Protein AF-A0A0G4I4D0-F1 (afdb_monomer)

Nearest PDB structures (foldseek):
  1ovl-assembly1_D  TM=2.497E-01  e=7.692E+00  Homo sapiens
  8b8x-assembly1_A  TM=2.146E-01  e=3.823E+00  Homo sapiens
  5yd6-assembly1_A  TM=2.765E-01  e=9.162E+00  Homo sapiens

Secondary structure (DSSP, 8-state):
---SSS--SSTTPPPPTTHHHHHHHHHHHHTSPP--BPPPPPHHHHHHHHHHHHHHHHHHHHTSS-HHHHHHHHHHHHBPPTT---HHHHHHHHHHHHHHHHTTHHHHHHHHHHHHHHHHHHHHHHHHHHHHHHHHHHHHHHHTT-------

pLDDT: mean 80.26, std 15.72, range [37.19, 97.44]

Radius of gyration: 21.15 Å; Cα contacts (8 Å, |Δi|>4): 106; chains: 1; bounding box: 44×32×63 Å

Mean predicted aligned error: 11.19 Å

Solvent-accessible surface area (backbone atoms only — not comparable to full-atom values): 8919 Å² total; per-residue (Å²): 144,87,83,86,78,89,70,60,97,47,98,82,54,76,69,59,96,49,56,78,54,54,51,50,56,47,55,57,57,70,74,42,49,85,57,58,63,53,78,82,58,67,67,71,62,25,54,50,53,50,50,54,50,51,54,46,52,52,29,36,75,75,60,80,36,59,74,62,56,54,55,48,51,53,47,60,36,34,49,34,49,91,87,66,78,52,69,70,57,50,51,53,51,36,51,53,36,50,55,27,50,74,60,41,69,7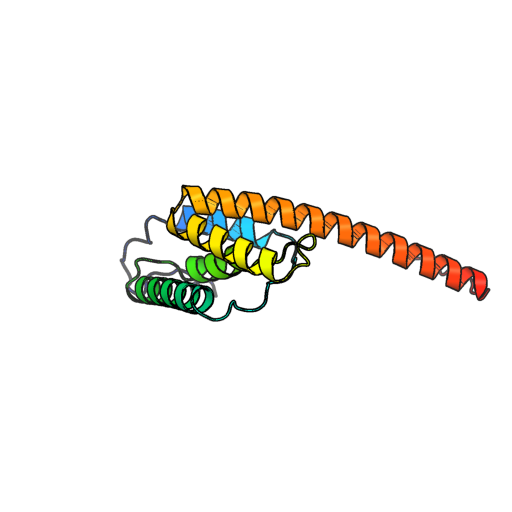0,23,43,54,51,42,51,53,50,50,50,54,45,15,56,52,43,50,54,51,49,55,49,52,51,52,54,52,49,51,53,49,54,51,52,40,55,75,69,68,53,77,82,77,78,82,127

Organism: NCBI:txid1169474

Foldseek 3Di:
DPPDFQDDPDDPPDRQPCVVPLVVLLVLLVPFAQQDFADQDDDPLNVLLVVVLVVQVVCVVVVNHGPSLSVLLRCLLGRDQPVDDDPVVSSVSSVVLSVLVVVPPRSSVVSSVVSNVSRVVVVVVVVVVVVVVVVVVVVVCVVVVHPPDPDD

Structure (mmCIF, N/CA/C/O backbone):
data_AF-A0A0G4I4D0-F1
#
_entry.id   AF-A0A0G4I4D0-F1
#
loop_
_atom_site.group_PDB
_atom_site.id
_atom_site.type_symbol
_atom_site.label_atom_id
_atom_site.label_alt_id
_atom_site.label_comp_id
_atom_site.label_asym_id
_atom_site.label_entity_id
_atom_site.label_seq_id
_atom_site.pdbx_PDB_ins_code
_atom_site.Cartn_x
_atom_site.Cartn_y
_atom_site.Cartn_z
_atom_site.occupancy
_atom_site.B_iso_or_equiv
_atom_site.auth_seq_id
_atom_site.auth_comp_id
_atom_site.auth_asym_id
_atom_site.auth_atom_id
_atom_site.pdbx_PDB_model_num
ATOM 1 N N . MET A 1 1 ? -30.820 8.310 -10.077 1.00 37.19 1 MET A N 1
ATOM 2 C CA . MET A 1 1 ? -30.251 7.104 -9.430 1.00 37.19 1 MET A CA 1
ATOM 3 C C . MET A 1 1 ? -28.920 7.483 -8.779 1.00 37.19 1 MET A C 1
ATOM 5 O O . MET A 1 1 ? -27.883 7.231 -9.370 1.00 37.19 1 MET A O 1
ATOM 9 N N . GLU A 1 2 ? -28.928 8.145 -7.617 1.00 39.69 2 GLU A N 1
ATOM 10 C CA . GLU A 1 2 ? -27.720 8.829 -7.096 1.00 39.69 2 GLU A CA 1
ATOM 11 C C . GLU A 1 2 ? -27.318 8.449 -5.655 1.00 39.69 2 GLU A C 1
ATOM 13 O O . GLU A 1 2 ? -26.385 9.017 -5.106 1.00 39.69 2 GLU A O 1
ATOM 18 N N . ALA A 1 3 ? -27.972 7.469 -5.023 1.00 47.31 3 ALA A N 1
ATOM 19 C CA . ALA A 1 3 ? -27.809 7.210 -3.585 1.00 47.31 3 ALA A CA 1
ATOM 20 C C . ALA A 1 3 ? -27.415 5.759 -3.252 1.00 47.31 3 ALA A C 1
ATOM 22 O O . ALA A 1 3 ? -28.014 5.142 -2.378 1.00 47.31 3 ALA A O 1
ATOM 23 N N . ALA A 1 4 ? -26.439 5.183 -3.961 1.00 44.47 4 ALA A N 1
ATOM 24 C CA . ALA A 1 4 ? -26.014 3.796 -3.713 1.00 44.47 4 ALA A CA 1
ATOM 25 C C . ALA A 1 4 ? -24.643 3.655 -3.029 1.00 44.47 4 ALA A C 1
ATOM 27 O O . ALA A 1 4 ? -24.363 2.605 -2.455 1.00 44.47 4 ALA A O 1
ATOM 28 N N . TYR A 1 5 ? -23.797 4.689 -3.038 1.00 45.41 5 TYR A N 1
ATOM 29 C CA . TYR A 1 5 ? -22.442 4.606 -2.485 1.00 45.41 5 TYR A CA 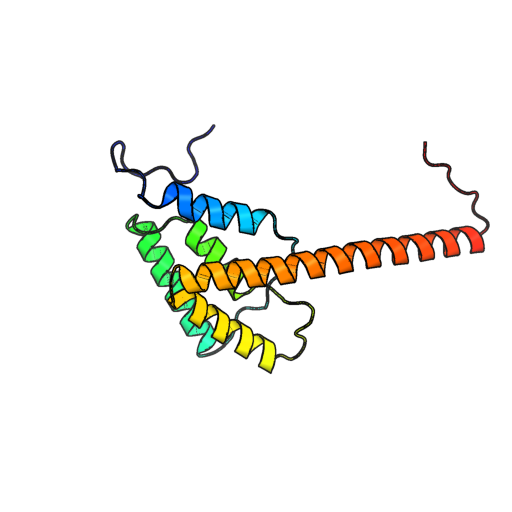1
ATOM 30 C C . TYR A 1 5 ? -22.250 5.634 -1.364 1.00 45.41 5 TYR A C 1
ATOM 32 O O . TYR A 1 5 ? -22.402 6.831 -1.580 1.00 45.41 5 TYR A O 1
ATOM 40 N N . GLY A 1 6 ? -21.943 5.159 -0.152 1.00 54.25 6 GLY A N 1
ATOM 41 C CA . GLY A 1 6 ? -21.533 6.004 0.978 1.00 54.25 6 GLY A CA 1
ATOM 42 C C . GLY A 1 6 ? -22.644 6.639 1.829 1.00 54.25 6 GLY A C 1
ATOM 43 O O . GLY A 1 6 ? -22.323 7.411 2.736 1.00 54.25 6 GLY A O 1
ATOM 44 N N . ALA A 1 7 ? -23.924 6.331 1.589 1.00 47.44 7 ALA A N 1
ATOM 45 C CA . ALA A 1 7 ? -25.016 6.816 2.435 1.00 47.44 7 ALA A CA 1
ATOM 46 C C . ALA A 1 7 ? -25.057 6.057 3.783 1.00 47.44 7 ALA A C 1
ATOM 48 O O . ALA A 1 7 ? -24.957 4.824 3.785 1.00 47.44 7 ALA A O 1
ATOM 49 N N . PRO A 1 8 ? -25.215 6.752 4.929 1.00 50.47 8 PRO A N 1
ATOM 50 C CA . PRO A 1 8 ? -25.469 6.103 6.211 1.00 50.47 8 PRO A CA 1
ATOM 51 C C . PRO A 1 8 ? -26.707 5.209 6.108 1.00 50.47 8 PRO A C 1
ATOM 53 O O . PRO A 1 8 ? -27.709 5.598 5.511 1.00 50.47 8 PRO A O 1
ATOM 56 N N . ARG A 1 9 ? -26.650 4.012 6.702 1.00 53.09 9 ARG A N 1
ATOM 57 C CA . ARG A 1 9 ? -27.790 3.078 6.716 1.00 53.09 9 ARG A CA 1
ATOM 58 C C . ARG 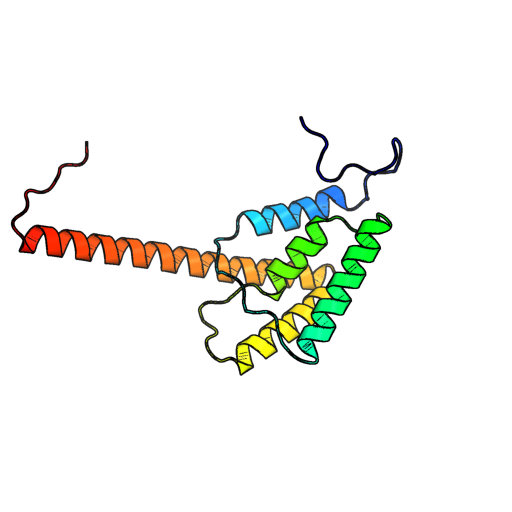A 1 9 ? -29.019 3.628 7.440 1.00 53.09 9 ARG A C 1
ATOM 60 O O . ARG A 1 9 ? -30.111 3.127 7.198 1.00 53.09 9 ARG A O 1
ATOM 67 N N . GLU A 1 10 ? -28.846 4.638 8.290 1.00 53.12 10 GLU A N 1
ATOM 68 C CA . GLU A 1 10 ? -29.941 5.271 9.021 1.00 53.12 10 GLU A CA 1
ATOM 69 C C . GLU A 1 10 ? -30.187 6.715 8.559 1.00 53.12 10 GLU A C 1
ATOM 71 O O . GLU A 1 10 ? -29.237 7.507 8.481 1.00 53.12 10 GLU A O 1
ATOM 76 N N . PRO A 1 11 ? -31.451 7.092 8.287 1.00 43.75 11 PRO A N 1
ATOM 77 C CA . PRO A 1 11 ? -31.809 8.471 7.990 1.00 43.75 11 PRO A CA 1
ATOM 78 C C . PRO A 1 11 ? -31.595 9.329 9.247 1.00 43.75 11 PRO A C 1
ATOM 80 O O . PRO A 1 11 ? -32.334 9.220 10.218 1.00 43.75 11 PRO A O 1
ATOM 83 N N . GLY A 1 12 ? -30.554 10.167 9.235 1.00 56.25 12 GLY A N 1
ATOM 84 C CA . GLY A 1 12 ? -30.180 11.042 10.358 1.00 56.25 12 GLY A CA 1
ATOM 85 C C . GLY A 1 12 ? -28.840 10.710 11.022 1.00 56.25 12 GLY A C 1
ATOM 86 O O . GLY A 1 12 ? -28.360 11.488 11.847 1.00 56.25 12 GLY A O 1
ATOM 87 N N . GLY A 1 13 ? -28.186 9.609 10.635 1.00 50.88 13 GLY A N 1
ATOM 88 C CA . GLY A 1 13 ? -26.807 9.345 11.040 1.00 50.88 13 GLY A CA 1
ATOM 89 C C . GLY A 1 13 ? -25.882 10.428 10.487 1.00 50.88 13 GLY A C 1
ATOM 90 O O . GLY A 1 13 ? -25.909 10.706 9.286 1.00 50.88 13 GLY A O 1
ATOM 91 N N . LYS A 1 14 ? -25.061 11.056 11.344 1.00 49.09 14 LYS A N 1
ATOM 92 C CA . LYS A 1 14 ? -24.014 11.979 10.879 1.00 49.09 14 LYS A CA 1
ATOM 93 C C . LYS A 1 14 ? -23.229 11.275 9.765 1.00 49.09 14 LYS A C 1
ATOM 95 O O . LYS A 1 14 ? -22.769 10.154 10.005 1.00 49.09 14 LYS A O 1
ATOM 100 N N . PRO A 1 15 ? -23.059 11.887 8.577 1.00 52.19 15 PRO A N 1
ATOM 101 C CA . PRO A 1 15 ? -22.156 11.332 7.583 1.00 52.19 15 PRO A CA 1
ATOM 102 C C . PRO A 1 15 ? -20.808 11.102 8.273 1.00 52.19 15 PRO A C 1
ATOM 104 O O . PRO A 1 15 ? -20.386 11.975 9.046 1.00 52.19 15 PRO A O 1
ATOM 107 N N . PRO A 1 16 ? -20.152 9.943 8.075 1.00 54.34 16 PRO A N 1
ATOM 108 C CA . PRO A 1 16 ? -18.876 9.681 8.717 1.00 54.34 16 PRO A CA 1
ATOM 109 C C . PRO A 1 16 ? -17.971 10.893 8.488 1.00 54.34 16 PRO A C 1
ATOM 111 O O . PRO A 1 16 ? -17.762 11.291 7.340 1.00 54.34 16 PRO A O 1
ATOM 114 N N . LEU A 1 17 ? -17.445 11.496 9.562 1.00 49.12 17 LEU A N 1
ATOM 115 C CA . LEU A 1 17 ? -16.629 12.731 9.562 1.00 49.12 17 LEU A CA 1
ATOM 116 C C . LEU A 1 17 ? -15.390 12.673 8.634 1.00 49.12 17 LEU A C 1
ATOM 118 O O . LEU A 1 17 ? -14.622 13.629 8.532 1.00 49.12 17 LEU A O 1
ATOM 122 N N . ALA A 1 18 ? -15.167 11.536 7.976 1.00 50.44 18 ALA A N 1
ATOM 123 C CA . ALA A 1 18 ? -14.086 11.242 7.060 1.00 50.44 18 ALA A CA 1
ATOM 124 C C . ALA A 1 18 ? -14.491 11.211 5.568 1.00 50.44 18 ALA A C 1
ATOM 126 O O . ALA A 1 18 ? -13.599 10.970 4.752 1.00 50.44 18 ALA A O 1
ATOM 127 N N . GLN A 1 19 ? -15.758 11.480 5.195 1.00 55.38 19 GLN A N 1
ATOM 128 C CA . GLN A 1 19 ? -16.229 11.449 3.793 1.00 55.38 19 GLN A CA 1
ATOM 129 C C . GLN A 1 19 ? -15.291 12.223 2.850 1.00 55.38 19 GLN A C 1
ATOM 131 O O . GLN A 1 19 ? -14.691 11.623 1.965 1.00 55.38 19 GLN A O 1
ATOM 136 N N . GLY A 1 20 ? -15.018 13.505 3.115 1.00 58.69 20 GLY A N 1
ATOM 137 C CA . GLY A 1 20 ? -14.165 14.312 2.229 1.00 58.69 20 GLY A CA 1
ATOM 138 C C . GLY A 1 20 ? -12.669 13.949 2.227 1.00 58.69 20 GLY A C 1
ATOM 139 O O . GLY A 1 20 ? -11.939 14.367 1.327 1.00 58.69 20 GLY A O 1
ATOM 140 N N . ARG A 1 21 ? -12.170 13.202 3.225 1.00 65.44 21 ARG A N 1
ATOM 141 C CA . ARG A 1 21 ? -10.750 12.797 3.298 1.00 65.44 21 ARG A CA 1
ATOM 142 C C . ARG A 1 21 ? -10.501 11.506 2.531 1.00 65.44 21 ARG A C 1
ATOM 144 O O . ARG A 1 21 ? -9.646 11.491 1.648 1.00 65.44 21 ARG A O 1
ATOM 151 N N . TRP A 1 22 ? -11.286 10.471 2.814 1.00 68.00 22 TRP A N 1
ATOM 152 C CA . TRP A 1 22 ? -11.211 9.206 2.084 1.00 68.00 22 TRP A CA 1
ATOM 153 C C . TRP A 1 22 ? -11.562 9.382 0.617 1.00 68.00 22 TRP A C 1
ATOM 155 O O . TRP A 1 22 ? -10.893 8.816 -0.240 1.00 68.00 22 TRP A O 1
ATOM 165 N N . GLU A 1 23 ? -12.543 10.231 0.314 1.00 66.88 23 GLU A N 1
ATOM 166 C CA . GLU A 1 23 ? -12.899 10.548 -1.062 1.00 66.88 23 GLU A CA 1
ATOM 167 C C . GLU A 1 23 ? -11.729 11.182 -1.825 1.00 66.88 23 GLU A C 1
ATOM 169 O O . GLU A 1 23 ? -11.494 10.852 -2.985 1.00 66.88 23 GLU A O 1
ATOM 174 N N . ARG A 1 24 ? -10.931 12.041 -1.180 1.00 77.06 24 ARG A N 1
ATOM 175 C CA . ARG A 1 24 ? -9.741 12.642 -1.799 1.00 77.06 24 ARG A CA 1
ATOM 176 C C . ARG A 1 24 ? -8.662 11.601 -2.089 1.00 77.06 24 ARG A C 1
ATOM 178 O O . ARG A 1 24 ? -8.101 11.597 -3.183 1.00 77.06 24 ARG A O 1
ATOM 185 N N . GLU A 1 25 ? -8.362 10.737 -1.122 1.00 79.38 25 GLU A N 1
ATOM 186 C CA . GLU A 1 25 ? -7.385 9.651 -1.282 1.00 79.38 25 GLU A CA 1
ATOM 187 C C . GLU A 1 25 ? -7.827 8.666 -2.372 1.00 79.38 25 GLU A C 1
ATOM 189 O O . GLU A 1 25 ? -7.048 8.322 -3.263 1.00 79.38 25 GLU A O 1
ATOM 194 N N . TRP A 1 26 ? -9.104 8.291 -2.357 1.00 75.31 26 TRP A N 1
ATOM 195 C CA . TRP A 1 26 ? -9.728 7.422 -3.346 1.00 75.31 26 TRP A CA 1
ATOM 196 C C . TRP A 1 26 ? -9.702 8.025 -4.746 1.00 75.31 26 TRP A C 1
ATOM 198 O O . TRP A 1 26 ? -9.206 7.388 -5.674 1.00 75.31 26 TRP A O 1
ATOM 208 N N . ARG A 1 27 ? -10.139 9.281 -4.905 1.00 77.50 27 ARG A N 1
ATOM 209 C CA . ARG A 1 27 ? -10.060 9.993 -6.186 1.00 77.50 27 ARG A CA 1
ATOM 210 C C . ARG A 1 27 ? -8.618 10.031 -6.684 1.00 77.50 27 ARG A C 1
ATOM 212 O O . ARG A 1 27 ? -8.388 9.749 -7.854 1.00 77.50 27 ARG A O 1
ATOM 219 N N . ARG A 1 28 ? -7.622 10.300 -5.830 1.00 77.81 28 ARG A N 1
ATOM 220 C CA . ARG A 1 28 ? -6.203 10.248 -6.240 1.00 77.81 28 ARG A CA 1
ATOM 221 C C . ARG A 1 28 ? -5.803 8.857 -6.735 1.00 77.81 28 ARG A C 1
ATOM 223 O O . ARG A 1 28 ? -5.134 8.773 -7.760 1.00 77.81 28 ARG A O 1
ATOM 230 N N . ALA A 1 29 ? -6.226 7.793 -6.054 1.00 76.94 29 ALA A N 1
ATOM 231 C CA . ALA A 1 29 ? -5.925 6.417 -6.445 1.00 76.94 29 ALA A CA 1
ATOM 232 C C . ALA A 1 29 ? -6.602 5.998 -7.765 1.00 76.94 29 ALA A C 1
ATOM 234 O O . ALA A 1 29 ? -5.971 5.323 -8.578 1.00 76.94 29 ALA A O 1
ATOM 235 N N . GLN A 1 30 ? -7.837 6.445 -8.019 1.00 73.94 30 GLN A N 1
ATOM 236 C CA . GLN A 1 30 ? -8.571 6.156 -9.260 1.00 73.94 30 GLN A CA 1
ATOM 237 C C . GLN A 1 30 ? -7.883 6.704 -10.517 1.00 73.94 30 GLN A C 1
ATOM 239 O O . GLN A 1 30 ? -7.956 6.087 -11.574 1.00 73.94 30 GLN A O 1
ATOM 244 N N . HIS A 1 31 ? -7.185 7.837 -10.411 1.00 75.88 31 HIS A N 1
ATOM 245 C CA . HIS A 1 31 ? -6.464 8.438 -11.540 1.00 75.88 31 HIS A CA 1
ATOM 246 C C . HIS A 1 31 ? -5.084 7.803 -11.785 1.00 75.88 31 HIS A C 1
ATOM 248 O O . HIS A 1 31 ? -4.324 8.262 -12.641 1.00 75.88 31 HIS A O 1
ATOM 254 N N . LEU A 1 32 ? -4.708 6.771 -11.025 1.00 78.31 32 LEU A N 1
ATOM 255 C CA . LEU A 1 32 ? -3.434 6.095 -11.213 1.00 78.31 32 LEU A CA 1
ATOM 256 C C . LEU A 1 32 ? -3.514 5.105 -12.375 1.00 78.31 32 LEU A C 1
ATOM 258 O O . LEU A 1 32 ? -4.384 4.240 -12.405 1.00 78.31 32 LEU A O 1
ATOM 262 N N . HIS A 1 33 ? -2.536 5.170 -13.279 1.00 72.62 33 HIS A N 1
ATOM 263 C CA . HIS A 1 33 ? -2.386 4.213 -14.365 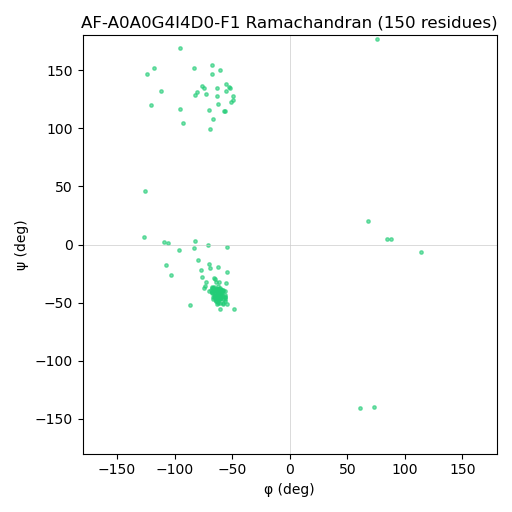1.00 72.62 33 HIS A CA 1
ATOM 264 C C . HIS A 1 33 ? -2.365 2.781 -13.807 1.00 72.62 33 HIS A C 1
ATOM 266 O O . HIS A 1 33 ? -1.657 2.517 -12.819 1.00 72.62 33 HIS A O 1
ATOM 272 N N . PRO A 1 34 ? -3.097 1.841 -14.430 1.00 70.56 34 PRO A N 1
ATOM 273 C CA . PRO A 1 34 ? -3.089 0.454 -14.002 1.00 70.56 34 PRO A CA 1
ATOM 274 C C . PRO A 1 34 ? -1.673 -0.110 -14.149 1.00 70.56 34 PRO A C 1
ATOM 276 O O . PRO A 1 34 ? -1.088 -0.099 -15.229 1.00 70.56 34 PRO A O 1
ATOM 279 N N . SER A 1 35 ? -1.087 -0.585 -13.050 1.00 70.25 35 SER A N 1
ATOM 280 C CA . SER A 1 35 ? 0.200 -1.298 -13.063 1.00 70.25 35 SER A CA 1
ATOM 281 C C . SER A 1 35 ? 0.046 -2.793 -12.760 1.00 70.25 35 SER A C 1
ATOM 283 O O . SER A 1 35 ? 1.035 -3.528 -12.735 1.00 70.25 35 SER A O 1
ATOM 285 N N . GLY A 1 36 ? -1.200 -3.246 -12.572 1.00 82.56 36 GLY A N 1
ATOM 286 C CA . GLY A 1 36 ? -1.553 -4.573 -12.076 1.00 82.56 36 GLY A CA 1
ATOM 287 C C . GLY A 1 36 ? -1.343 -4.708 -10.565 1.00 82.56 36 GLY A C 1
ATOM 288 O O . GLY A 1 36 ? -0.834 -3.805 -9.899 1.00 82.56 36 GLY A O 1
ATOM 289 N N . GLN A 1 37 ? -1.708 -5.867 -10.025 1.00 88.62 37 GLN A N 1
ATOM 290 C CA . GLN A 1 37 ? -1.478 -6.227 -8.626 1.00 88.62 37 GLN A CA 1
ATOM 291 C C . GLN A 1 37 ? -0.561 -7.448 -8.542 1.00 88.62 37 GLN A C 1
ATOM 293 O O . GLN A 1 37 ? -0.490 -8.271 -9.461 1.00 88.62 37 GLN A O 1
ATOM 298 N N . TYR A 1 38 ? 0.192 -7.551 -7.452 1.00 91.81 38 TYR A N 1
ATOM 299 C CA . TYR A 1 38 ? 0.868 -8.788 -7.099 1.00 91.81 38 TYR A CA 1
ATOM 300 C C . TYR A 1 38 ? -0.158 -9.857 -6.730 1.00 91.81 38 TYR A C 1
ATOM 302 O O . TYR A 1 38 ? -1.253 -9.561 -6.257 1.00 91.81 38 TYR A O 1
ATOM 310 N N . ALA A 1 39 ? 0.230 -11.119 -6.907 1.00 90.50 39 ALA A N 1
ATOM 311 C CA . ALA A 1 39 ? -0.530 -12.221 -6.344 1.00 90.50 39 ALA A CA 1
ATOM 312 C C . ALA A 1 39 ? -0.585 -12.096 -4.816 1.00 90.50 39 ALA A C 1
ATOM 314 O O . ALA A 1 39 ? 0.358 -11.605 -4.184 1.00 90.50 39 ALA A O 1
ATOM 315 N N . PHE A 1 40 ? -1.670 -12.595 -4.229 1.00 89.62 40 PHE A N 1
ATOM 316 C CA . PHE A 1 40 ? -1.837 -12.590 -2.784 1.00 89.62 40 PHE A CA 1
ATOM 317 C C . PHE A 1 40 ? -0.654 -13.280 -2.087 1.00 89.62 40 PHE A C 1
ATOM 319 O O . PHE A 1 40 ? -0.251 -14.386 -2.478 1.00 89.62 40 PHE A O 1
ATOM 326 N N . PRO A 1 41 ? -0.078 -12.646 -1.051 1.00 90.94 41 PRO A N 1
ATOM 327 C CA . PRO A 1 41 ? 1.042 -13.222 -0.335 1.00 90.94 41 PRO A CA 1
ATOM 328 C C . PRO A 1 41 ? 0.598 -14.478 0.425 1.00 90.94 41 PRO A C 1
ATOM 330 O O . PRO A 1 41 ? -0.520 -14.574 0.928 1.00 90.94 41 PRO A O 1
ATOM 333 N N . LYS A 1 42 ? 1.499 -15.456 0.539 1.00 90.06 42 LYS A N 1
ATOM 334 C CA . LYS A 1 42 ? 1.254 -16.706 1.276 1.00 90.06 42 LYS A CA 1
ATOM 335 C C . LYS A 1 42 ? 1.797 -16.612 2.710 1.00 90.06 42 LYS A C 1
ATOM 337 O O . LYS A 1 42 ? 2.579 -15.722 3.037 1.00 90.06 42 LYS A O 1
ATOM 342 N N . ARG A 1 43 ? 1.442 -17.586 3.558 1.00 91.94 43 ARG A N 1
ATOM 343 C CA . ARG A 1 43 ? 1.962 -17.752 4.935 1.00 91.94 43 ARG A CA 1
ATOM 344 C C . ARG A 1 43 ? 1.648 -16.547 5.841 1.00 91.94 43 ARG A C 1
ATOM 346 O O . ARG A 1 43 ? 0.532 -16.042 5.807 1.00 91.94 43 ARG A O 1
ATOM 353 N N . GLY A 1 44 ? 2.590 -16.138 6.698 1.00 90.94 44 GLY A N 1
ATOM 354 C CA . GLY A 1 44 ? 2.385 -15.110 7.726 1.00 90.94 44 GLY A CA 1
ATOM 355 C C . GLY A 1 44 ? 1.897 -13.776 7.162 1.00 90.94 44 GLY A C 1
ATOM 356 O O . GLY A 1 44 ? 0.910 -13.240 7.654 1.00 90.94 44 GLY A O 1
ATOM 357 N N . THR A 1 45 ? 2.510 -13.307 6.075 1.00 92.75 45 THR A N 1
ATOM 358 C CA . THR A 1 45 ? 2.115 -12.082 5.366 1.00 92.75 45 THR A CA 1
ATOM 359 C C . THR A 1 45 ? 0.682 -12.171 4.834 1.00 92.75 45 THR A C 1
ATOM 361 O O . THR A 1 45 ? -0.100 -11.242 5.005 1.00 92.75 45 THR A O 1
ATOM 364 N N . GLY A 1 46 ? 0.309 -13.318 4.253 1.00 93.62 46 GLY A N 1
ATOM 365 C CA . GLY A 1 46 ? -1.061 -13.590 3.806 1.00 93.62 46 GLY A CA 1
ATOM 366 C C . GLY A 1 46 ? -2.071 -13.559 4.946 1.00 93.62 46 GLY A C 1
ATOM 367 O O . GLY A 1 46 ? -3.089 -12.880 4.852 1.00 93.62 46 GLY A O 1
ATOM 368 N N . ARG A 1 47 ? -1.762 -14.225 6.066 1.00 96.12 47 ARG A N 1
ATOM 369 C CA . ARG A 1 47 ? -2.617 -14.190 7.263 1.00 96.12 47 ARG A CA 1
ATOM 370 C C . ARG A 1 47 ? -2.786 -12.771 7.805 1.00 96.12 47 ARG A C 1
ATOM 372 O O . ARG A 1 47 ? -3.885 -12.420 8.217 1.00 96.12 47 ARG A O 1
ATOM 379 N N . ARG A 1 48 ? -1.726 -11.956 7.792 1.00 95.81 48 ARG A N 1
ATOM 380 C CA . ARG A 1 48 ? -1.788 -10.549 8.214 1.00 95.81 48 ARG A CA 1
ATOM 381 C C . ARG A 1 48 ? -2.699 -9.726 7.306 1.00 95.81 48 ARG A C 1
ATOM 383 O O . ARG A 1 48 ? -3.586 -9.050 7.812 1.00 95.81 48 ARG A O 1
ATOM 390 N N . LEU A 1 49 ? -2.539 -9.844 5.988 1.00 95.44 49 LEU A N 1
ATOM 391 C CA . LEU A 1 49 ? -3.410 -9.177 5.020 1.00 95.44 49 LEU A CA 1
ATOM 392 C C . LEU A 1 49 ? -4.886 -9.554 5.231 1.00 95.44 49 LEU A C 1
ATOM 394 O O . LEU A 1 49 ? -5.749 -8.679 5.261 1.00 95.44 49 LEU A O 1
ATOM 398 N N . VAL A 1 50 ? -5.177 -10.844 5.433 1.00 96.06 50 V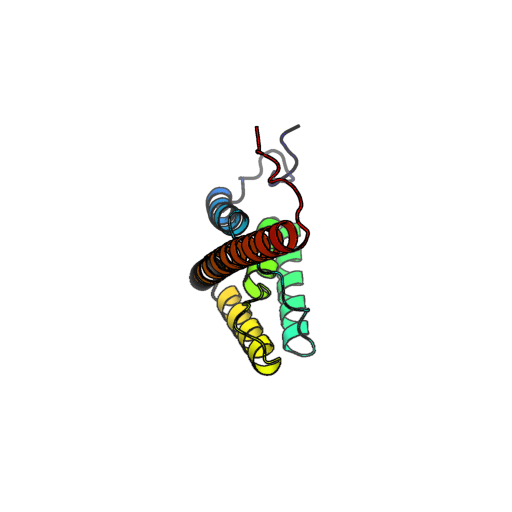AL A N 1
ATOM 399 C CA . VAL A 1 50 ? -6.541 -11.322 5.713 1.00 96.06 50 VAL A CA 1
ATOM 400 C C . VAL A 1 50 ? -7.090 -10.714 7.004 1.00 96.06 50 VAL A C 1
ATOM 402 O O . VAL A 1 50 ? -8.219 -10.235 7.001 1.00 96.06 50 VAL A O 1
ATOM 405 N N . ARG A 1 51 ? -6.300 -10.662 8.084 1.00 96.62 51 ARG A N 1
ATOM 406 C CA . ARG A 1 51 ? -6.724 -10.037 9.349 1.00 96.62 51 ARG A CA 1
ATOM 407 C C . ARG A 1 51 ? -7.051 -8.555 9.178 1.00 96.62 51 ARG A C 1
ATOM 409 O O . ARG A 1 51 ? -8.099 -8.120 9.633 1.00 96.62 51 ARG A O 1
ATOM 416 N N . LEU A 1 52 ? -6.208 -7.798 8.474 1.00 95.06 52 LEU A N 1
ATOM 417 C CA . LEU A 1 52 ? -6.476 -6.382 8.190 1.00 95.06 52 LEU A CA 1
ATOM 418 C C . LEU A 1 52 ? -7.749 -6.193 7.360 1.00 95.06 52 LEU A C 1
ATOM 420 O O . LEU A 1 52 ? -8.559 -5.317 7.653 1.00 95.06 52 LEU A O 1
ATOM 424 N N . THR A 1 53 ? -7.954 -7.053 6.364 1.00 94.62 53 THR A N 1
ATOM 425 C CA . THR A 1 53 ? -9.173 -7.071 5.543 1.00 94.62 53 THR A CA 1
ATOM 426 C C . THR A 1 53 ? -10.405 -7.334 6.414 1.00 94.62 53 THR A C 1
ATOM 428 O O . THR A 1 53 ? -11.395 -6.615 6.315 1.00 94.62 53 THR A O 1
ATOM 431 N N . GLN A 1 54 ? -10.341 -8.327 7.305 1.00 96.56 54 GLN A N 1
ATOM 432 C CA . GLN A 1 54 ? -11.423 -8.653 8.236 1.00 96.56 54 GLN A CA 1
ATOM 433 C C . GLN A 1 54 ? -11.737 -7.486 9.175 1.00 96.56 54 GLN A C 1
ATOM 435 O O . GLN A 1 54 ? -12.908 -7.149 9.335 1.00 96.56 54 GLN A O 1
ATOM 440 N N . SER A 1 55 ? -10.717 -6.833 9.737 1.00 93.25 55 SER A N 1
ATOM 441 C CA . SER A 1 55 ? -10.896 -5.654 10.591 1.00 93.25 55 SER A CA 1
ATOM 442 C C . SER A 1 55 ? -11.560 -4.495 9.844 1.00 93.25 55 SER A C 1
ATOM 444 O O . SER A 1 55 ? -12.462 -3.857 10.383 1.00 93.25 55 SER A O 1
ATOM 446 N N . LEU A 1 56 ? -11.176 -4.246 8.587 1.00 91.62 56 LEU A N 1
ATOM 447 C CA . LEU A 1 56 ? -11.825 -3.226 7.760 1.00 91.62 56 LEU A CA 1
ATOM 448 C C . LEU A 1 56 ? -13.282 -3.580 7.463 1.00 91.62 56 LEU A C 1
ATOM 450 O O . LEU A 1 56 ? -14.143 -2.722 7.608 1.00 91.62 56 LEU A O 1
ATOM 454 N N . ILE A 1 57 ? -13.580 -4.834 7.111 1.00 92.88 57 ILE A N 1
ATOM 455 C CA . ILE A 1 57 ? -14.958 -5.291 6.871 1.00 92.88 57 ILE A CA 1
ATOM 456 C C . ILE A 1 57 ? -15.807 -5.163 8.139 1.00 92.88 57 ILE A C 1
ATOM 458 O O . ILE A 1 57 ? -16.951 -4.719 8.060 1.00 92.88 57 ILE A O 1
ATOM 462 N N . ALA A 1 58 ? -15.265 -5.518 9.306 1.00 92.00 58 ALA A N 1
ATOM 463 C CA . ALA A 1 58 ? -15.949 -5.329 10.581 1.00 92.00 58 ALA A CA 1
ATOM 464 C C . ALA A 1 58 ? -16.260 -3.844 10.826 1.00 92.00 58 ALA A C 1
ATOM 466 O O . ALA A 1 58 ? -17.408 -3.515 11.109 1.00 92.00 58 ALA A O 1
ATOM 467 N N . GLY A 1 59 ? -15.284 -2.959 10.598 1.00 87.12 59 GLY A N 1
ATOM 468 C CA . GLY A 1 59 ? -15.476 -1.510 10.699 1.00 87.12 59 GLY A CA 1
ATOM 469 C C . GLY A 1 59 ? -16.461 -0.939 9.671 1.00 87.12 59 GLY A C 1
ATOM 470 O O . GLY A 1 59 ? -17.186 0.004 9.957 1.00 87.12 59 GLY A O 1
ATOM 471 N N . ILE A 1 60 ? -16.537 -1.518 8.471 1.00 87.25 60 ILE A N 1
ATOM 472 C CA . ILE A 1 60 ? -17.547 -1.139 7.471 1.00 87.25 60 ILE A CA 1
ATOM 473 C C . ILE A 1 60 ? -18.941 -1.545 7.950 1.00 87.25 60 ILE A C 1
ATOM 475 O O . ILE A 1 60 ? -19.902 -0.797 7.796 1.00 87.25 60 ILE A O 1
ATOM 479 N N . ARG A 1 61 ? -19.065 -2.731 8.556 1.00 87.38 61 ARG A N 1
ATOM 480 C CA . ARG A 1 61 ? -20.340 -3.211 9.099 1.00 87.38 61 ARG A CA 1
ATOM 481 C C . ARG A 1 61 ? -20.827 -2.367 10.276 1.00 87.38 61 ARG A C 1
ATOM 483 O O . ARG A 1 61 ? -22.038 -2.186 10.372 1.00 87.38 61 ARG A O 1
ATOM 490 N N . SER A 1 62 ? -19.925 -1.877 11.129 1.00 85.00 62 SER A N 1
ATOM 491 C CA . SER A 1 62 ? -20.250 -0.985 12.254 1.00 85.00 62 SER A CA 1
ATOM 492 C C . SER A 1 62 ? -20.442 0.480 11.849 1.00 85.00 62 SER A C 1
ATOM 494 O O . SER A 1 62 ? -20.989 1.248 12.631 1.00 85.00 62 SER A O 1
ATOM 496 N N . GLY A 1 63 ? -20.043 0.871 10.633 1.00 80.31 63 GLY A N 1
ATOM 497 C CA . GLY A 1 63 ? -20.128 2.254 10.148 1.00 80.31 63 GLY A CA 1
ATOM 498 C C . GLY A 1 63 ? -18.913 3.125 10.491 1.00 80.31 63 GLY A C 1
ATOM 499 O O . GLY A 1 63 ? -18.904 4.310 10.165 1.00 80.31 63 GLY A O 1
ATOM 500 N N . ASP A 1 64 ? -17.873 2.542 11.089 1.00 79.25 64 ASP A N 1
ATOM 501 C CA . ASP A 1 64 ? -16.621 3.228 11.433 1.00 79.25 64 ASP A CA 1
ATOM 502 C C . ASP A 1 64 ? -15.724 3.460 10.209 1.00 79.25 64 ASP A C 1
ATOM 504 O O . ASP A 1 64 ? -14.933 4.404 10.169 1.00 79.25 64 ASP A O 1
ATOM 508 N N . ASN A 1 65 ? -15.842 2.593 9.198 1.00 79.31 65 ASN A N 1
ATOM 509 C CA . ASN A 1 65 ? -15.055 2.645 7.971 1.00 79.31 65 ASN A CA 1
ATOM 510 C C . ASN A 1 65 ? -15.945 2.712 6.729 1.00 79.31 65 ASN A C 1
ATOM 512 O O . ASN A 1 65 ? -17.011 2.106 6.660 1.00 79.31 65 ASN A O 1
ATOM 516 N N . LEU A 1 66 ? -15.458 3.409 5.704 1.00 83.50 66 LEU A N 1
ATOM 517 C CA . LEU A 1 66 ? -16.072 3.411 4.379 1.00 83.50 66 LEU A CA 1
ATOM 518 C C . LEU A 1 66 ? -15.616 2.188 3.575 1.00 83.50 66 LEU A C 1
ATOM 520 O O . LEU A 1 66 ? -14.499 1.693 3.752 1.00 83.50 66 LEU A O 1
ATOM 524 N N . SER A 1 67 ? -16.456 1.729 2.648 1.00 84.00 67 SER A N 1
ATOM 525 C CA . SER A 1 67 ? -16.144 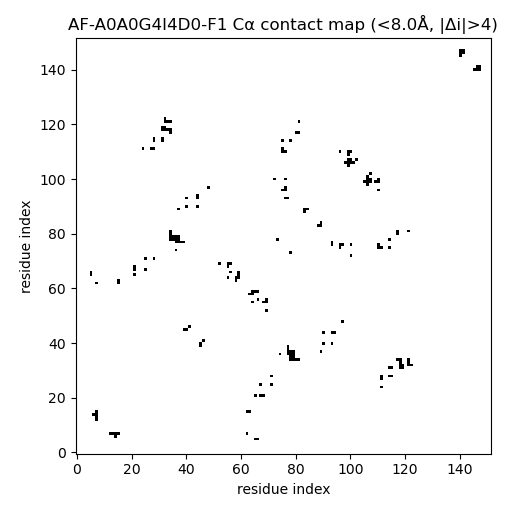0.627 1.725 1.00 84.00 67 SER A CA 1
ATOM 526 C C . SER A 1 67 ? -14.864 0.859 0.915 1.00 84.00 67 SER A C 1
ATOM 528 O O . SER A 1 67 ? -14.106 -0.068 0.636 1.00 84.00 67 SER A O 1
ATOM 530 N N . GLU A 1 68 ? -14.589 2.113 0.583 1.00 84.06 68 GLU A N 1
ATOM 531 C CA . GLU A 1 68 ? -13.460 2.591 -0.204 1.00 84.06 68 GLU A CA 1
ATOM 532 C C . GLU A 1 68 ? -12.129 2.354 0.515 1.00 84.06 68 GLU A C 1
ATOM 534 O O . GLU A 1 68 ? -11.113 2.118 -0.138 1.00 84.06 68 GLU A O 1
ATOM 539 N N . ALA A 1 69 ? -12.126 2.334 1.854 1.00 86.31 69 ALA A N 1
ATOM 540 C CA . ALA A 1 69 ? -10.928 2.037 2.634 1.00 86.31 69 ALA A CA 1
ATOM 541 C C . ALA A 1 69 ? -10.409 0.618 2.348 1.00 86.31 69 ALA A C 1
ATOM 543 O O . ALA A 1 69 ? -9.200 0.403 2.276 1.00 86.31 69 ALA A O 1
ATOM 544 N N . LEU A 1 70 ? -11.314 -0.342 2.125 1.00 89.94 70 LEU A N 1
ATOM 545 C CA . LEU A 1 70 ? -10.953 -1.709 1.752 1.00 89.94 70 LEU A CA 1
ATOM 546 C C . LEU A 1 70 ? -10.317 -1.762 0.358 1.00 89.94 70 LEU A C 1
ATOM 548 O O . LEU A 1 70 ? -9.284 -2.408 0.173 1.00 89.94 70 LEU A O 1
ATOM 552 N N . LEU A 1 71 ? -10.915 -1.063 -0.609 1.00 88.81 71 LEU A N 1
ATOM 553 C CA . LEU A 1 71 ? -10.415 -1.007 -1.984 1.00 88.81 71 LEU A CA 1
ATOM 554 C C . LEU A 1 71 ? -9.035 -0.341 -2.046 1.00 88.81 71 LEU A C 1
ATOM 556 O O . LEU A 1 71 ? -8.134 -0.866 -2.698 1.00 88.81 71 LEU A O 1
ATOM 560 N N . LEU A 1 72 ? -8.843 0.762 -1.314 1.00 89.38 72 LEU A N 1
ATOM 561 C CA . LEU A 1 72 ? -7.551 1.440 -1.185 1.00 89.38 72 LEU A CA 1
ATOM 562 C C . LEU A 1 72 ? -6.496 0.564 -0.523 1.00 89.38 72 LEU A C 1
ATOM 564 O O . LEU A 1 72 ? -5.366 0.521 -1.003 1.00 89.38 72 LEU A O 1
ATOM 568 N N . MET A 1 73 ? -6.845 -0.140 0.557 1.00 92.94 73 MET A N 1
ATOM 569 C CA . MET A 1 73 ? -5.904 -1.023 1.245 1.00 92.94 73 MET A CA 1
ATOM 570 C C . MET A 1 73 ? -5.356 -2.076 0.285 1.00 92.94 73 MET A C 1
ATOM 572 O O . MET A 1 73 ? -4.140 -2.235 0.166 1.00 92.94 73 MET A O 1
ATOM 576 N N . LEU A 1 74 ? -6.247 -2.756 -0.440 1.00 93.00 74 LEU A N 1
ATOM 577 C CA . LEU A 1 74 ? -5.862 -3.791 -1.394 1.00 93.00 74 LEU A CA 1
ATOM 578 C C . LEU A 1 74 ? -5.062 -3.213 -2.560 1.00 93.00 74 LEU A C 1
ATOM 580 O O . LEU A 1 74 ? -4.006 -3.750 -2.892 1.00 93.00 74 LEU A O 1
ATOM 584 N N . ASP A 1 75 ? -5.523 -2.107 -3.148 1.00 91.00 75 ASP A N 1
ATOM 585 C CA . ASP A 1 75 ? -4.821 -1.472 -4.256 1.00 91.00 75 ASP A CA 1
ATOM 586 C C . ASP A 1 75 ? -3.413 -1.034 -3.844 1.00 91.00 75 ASP A C 1
ATOM 588 O O . ASP A 1 75 ? -2.438 -1.474 -4.444 1.00 91.00 75 ASP A O 1
ATOM 592 N N . LEU A 1 76 ? -3.275 -0.235 -2.787 1.00 93.31 76 LEU A N 1
ATOM 593 C CA . LEU A 1 76 ? -1.993 0.348 -2.395 1.00 93.31 76 LEU A CA 1
ATOM 594 C C . LEU A 1 76 ? -0.989 -0.700 -1.908 1.00 93.31 76 LEU A C 1
ATOM 596 O O . LEU A 1 76 ? 0.190 -0.631 -2.262 1.00 93.31 76 LEU A O 1
ATOM 600 N N . THR A 1 77 ? -1.432 -1.691 -1.131 1.00 95.25 77 THR A N 1
ATOM 601 C CA . THR A 1 77 ? -0.519 -2.705 -0.582 1.00 95.25 77 THR A CA 1
ATOM 602 C C . THR A 1 77 ? -0.075 -3.713 -1.643 1.00 95.25 77 THR A C 1
ATOM 604 O O . THR A 1 77 ? 1.105 -4.082 -1.686 1.00 95.25 77 THR A O 1
ATOM 607 N N . LEU A 1 78 ? -0.966 -4.101 -2.563 1.00 94.75 78 LEU A N 1
ATOM 608 C CA . LEU A 1 78 ? -0.685 -5.109 -3.588 1.00 94.75 78 LEU A CA 1
ATOM 609 C C . LEU A 1 78 ? -0.261 -4.524 -4.939 1.00 94.75 78 LEU A C 1
ATOM 611 O O . LEU A 1 78 ? 0.117 -5.295 -5.821 1.00 94.75 78 LEU A O 1
ATOM 615 N N . ARG A 1 79 ? -0.261 -3.198 -5.130 1.00 92.81 79 ARG A N 1
ATOM 616 C CA . ARG A 1 79 ? 0.097 -2.560 -6.409 1.00 92.81 79 ARG A CA 1
ATOM 617 C C . ARG A 1 79 ? 1.433 -3.056 -6.949 1.00 92.81 79 ARG A C 1
ATOM 619 O O . ARG A 1 79 ? 2.481 -2.912 -6.315 1.00 92.81 79 ARG A O 1
ATOM 626 N N . ARG A 1 80 ? 1.437 -3.592 -8.163 1.00 91.88 80 ARG A N 1
ATOM 627 C CA . ARG A 1 80 ? 2.658 -4.105 -8.781 1.00 91.88 80 ARG A CA 1
ATOM 628 C C . ARG A 1 80 ? 3.567 -2.952 -9.202 1.00 91.88 80 ARG A C 1
ATOM 630 O O . ARG A 1 80 ? 3.130 -2.052 -9.917 1.00 91.88 80 ARG A O 1
ATOM 637 N N . ASP A 1 81 ? 4.840 -3.015 -8.807 1.00 91.50 81 ASP A N 1
ATOM 638 C CA . ASP A 1 81 ? 5.905 -2.189 -9.384 1.00 91.50 81 ASP A CA 1
ATOM 639 C C . ASP A 1 81 ? 6.601 -3.005 -10.490 1.00 91.50 81 ASP A C 1
ATOM 641 O O . ASP A 1 81 ? 7.221 -4.035 -10.198 1.00 91.50 81 ASP A O 1
ATOM 645 N N . PRO A 1 82 ? 6.545 -2.572 -11.764 1.00 85.44 82 PRO A N 1
ATOM 646 C CA . PRO A 1 82 ? 7.202 -3.264 -12.869 1.00 85.44 82 PRO A CA 1
ATOM 647 C C . PRO A 1 82 ? 8.706 -3.504 -12.674 1.00 85.44 82 PRO A C 1
ATOM 649 O O . PRO A 1 82 ? 9.239 -4.427 -13.294 1.00 85.44 82 PRO A O 1
ATOM 652 N N . ARG A 1 83 ? 9.396 -2.719 -11.835 1.00 88.56 83 ARG A N 1
ATOM 653 C CA . ARG A 1 83 ? 10.838 -2.849 -11.556 1.00 88.56 83 ARG A CA 1
ATOM 654 C C . ARG A 1 83 ? 11.165 -3.998 -10.606 1.00 88.56 83 ARG A C 1
ATOM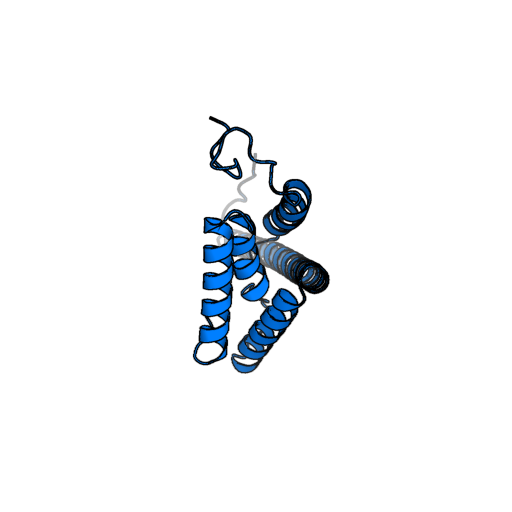 656 O O . ARG A 1 83 ? 12.293 -4.492 -10.601 1.00 88.56 83 ARG A O 1
ATOM 663 N N . ILE A 1 84 ? 10.201 -4.449 -9.810 1.00 90.81 84 ILE A N 1
ATOM 664 C CA . ILE A 1 84 ? 10.408 -5.519 -8.839 1.00 90.81 84 ILE A CA 1
ATOM 665 C C . ILE A 1 84 ? 10.047 -6.849 -9.500 1.00 90.81 84 ILE A C 1
ATOM 667 O O . ILE A 1 84 ? 8.883 -7.177 -9.713 1.00 90.81 84 ILE A O 1
ATOM 671 N N . LYS A 1 85 ? 11.077 -7.624 -9.854 1.00 88.94 85 LYS A N 1
ATOM 672 C CA . LYS A 1 85 ? 10.915 -8.939 -10.503 1.00 88.94 85 LYS A CA 1
ATOM 673 C C . LYS A 1 85 ? 11.138 -10.122 -9.561 1.00 88.94 85 LYS A C 1
ATOM 675 O O . LYS A 1 85 ? 10.616 -11.204 -9.795 1.00 88.94 85 LYS A O 1
ATOM 680 N N . LYS A 1 86 ? 11.929 -9.935 -8.498 1.00 94.19 86 LYS A N 1
ATOM 681 C CA . LYS A 1 86 ? 12.326 -11.019 -7.586 1.00 94.19 86 LYS A CA 1
ATOM 682 C C . LYS A 1 86 ? 11.233 -11.288 -6.552 1.00 94.19 86 LYS A C 1
ATOM 684 O O . LYS A 1 86 ? 10.851 -10.371 -5.831 1.00 94.19 86 LYS A O 1
ATOM 689 N N . ALA A 1 87 ? 10.821 -12.549 -6.404 1.00 90.69 87 ALA A N 1
ATOM 690 C CA . ALA A 1 87 ? 9.769 -12.958 -5.465 1.00 90.69 87 ALA A CA 1
ATOM 691 C C . ALA A 1 87 ? 10.051 -12.544 -4.007 1.00 90.69 87 ALA A C 1
ATOM 693 O O . ALA A 1 87 ? 9.150 -12.067 -3.322 1.00 90.69 87 ALA A O 1
ATOM 694 N N . LYS A 1 88 ? 11.310 -12.652 -3.553 1.00 93.75 88 LYS A N 1
ATOM 695 C CA . LYS A 1 88 ? 11.731 -12.179 -2.221 1.00 93.75 88 LYS A CA 1
ATOM 696 C C . LYS A 1 88 ? 11.415 -10.690 -2.026 1.00 93.75 88 LYS A C 1
ATOM 698 O O . LYS A 1 88 ? 10.761 -10.335 -1.056 1.00 93.75 88 LYS A O 1
ATOM 703 N N . LYS A 1 89 ? 11.791 -9.854 -3.000 1.00 95.31 89 LYS A N 1
ATOM 704 C CA . LYS A 1 89 ? 11.539 -8.408 -2.961 1.00 95.31 89 LYS A CA 1
ATOM 705 C C . LYS A 1 89 ? 10.051 -8.081 -3.018 1.00 95.31 89 LYS A C 1
ATOM 707 O O . LYS A 1 89 ? 9.615 -7.194 -2.307 1.00 95.31 89 LYS A O 1
ATOM 712 N N . VAL A 1 90 ? 9.265 -8.810 -3.818 1.00 94.31 90 VAL A N 1
ATOM 713 C CA . VAL A 1 90 ? 7.799 -8.646 -3.838 1.00 94.31 90 VAL A CA 1
ATOM 714 C C . VAL A 1 90 ? 7.222 -8.843 -2.439 1.00 94.31 90 VAL A C 1
ATOM 716 O O . VAL A 1 90 ? 6.433 -8.023 -1.981 1.00 94.31 90 VAL A O 1
ATOM 719 N N . ARG A 1 91 ? 7.645 -9.903 -1.742 1.00 94.50 91 ARG A N 1
ATOM 720 C CA . ARG A 1 91 ? 7.194 -10.172 -0.376 1.00 94.50 91 ARG A CA 1
ATOM 721 C C . ARG A 1 91 ? 7.598 -9.057 0.592 1.00 94.50 91 ARG A C 1
ATOM 723 O O . ARG A 1 91 ? 6.732 -8.576 1.311 1.00 94.50 91 ARG A O 1
ATOM 730 N N . GLU A 1 92 ? 8.864 -8.643 0.580 1.00 95.56 92 GLU A N 1
ATOM 731 C CA . GLU A 1 92 ? 9.377 -7.550 1.425 1.00 95.56 92 GLU A CA 1
ATOM 732 C C . GLU A 1 92 ? 8.621 -6.238 1.169 1.00 95.56 92 GLU A C 1
ATOM 734 O O . GLU A 1 92 ? 8.259 -5.528 2.101 1.00 95.56 92 GLU A O 1
ATOM 739 N N . THR A 1 93 ? 8.320 -5.936 -0.097 1.00 96.56 93 THR A N 1
ATOM 740 C CA . THR A 1 93 ? 7.525 -4.766 -0.476 1.00 96.56 93 THR A CA 1
ATOM 741 C C . THR A 1 93 ? 6.102 -4.846 0.065 1.00 96.56 93 THR A C 1
ATOM 743 O O . THR A 1 93 ? 5.621 -3.870 0.627 1.00 96.56 93 THR A O 1
ATOM 746 N N . ILE A 1 94 ? 5.425 -5.990 -0.069 1.00 96.00 94 ILE A N 1
ATOM 747 C CA . ILE A 1 94 ? 4.070 -6.149 0.476 1.00 96.00 94 ILE A CA 1
ATOM 748 C C . ILE A 1 94 ? 4.091 -6.025 2.006 1.00 96.00 94 ILE A C 1
ATOM 750 O O . ILE A 1 94 ? 3.244 -5.335 2.560 1.00 96.00 94 ILE A O 1
ATOM 754 N N . GLU A 1 95 ? 5.061 -6.640 2.689 1.00 96.81 95 GLU A N 1
ATOM 755 C CA . GLU A 1 95 ? 5.218 -6.526 4.147 1.00 96.81 95 GLU A CA 1
ATOM 756 C C . GLU A 1 95 ? 5.400 -5.064 4.580 1.00 96.81 95 GLU A C 1
ATOM 758 O O . GLU A 1 95 ? 4.617 -4.577 5.392 1.00 96.81 95 GLU A O 1
ATOM 763 N N . SER A 1 96 ? 6.330 -4.340 3.952 1.00 97.44 96 SER A N 1
ATOM 764 C CA . SER A 1 96 ? 6.579 -2.924 4.246 1.00 97.44 96 SER A CA 1
ATOM 765 C C . SER A 1 96 ? 5.355 -2.040 3.993 1.00 97.44 96 SER A C 1
ATOM 767 O O . SER A 1 96 ? 5.085 -1.110 4.751 1.00 97.44 96 SER A O 1
ATOM 769 N N . ARG A 1 97 ? 4.570 -2.327 2.952 1.00 97.44 97 ARG A N 1
ATOM 770 C CA . ARG A 1 97 ? 3.350 -1.563 2.672 1.00 97.44 97 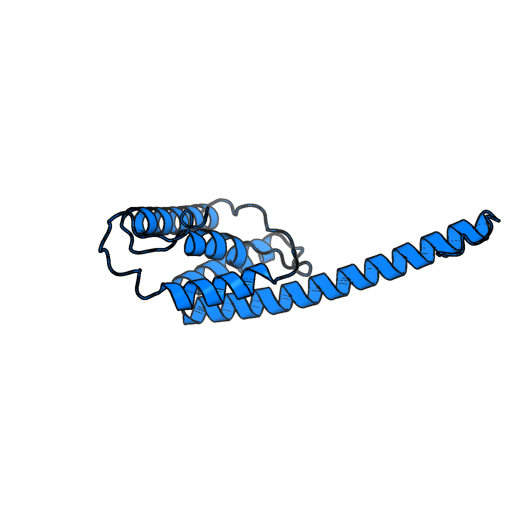ARG A CA 1
ATOM 771 C C . ARG A 1 97 ? 2.228 -1.852 3.661 1.00 97.44 97 ARG A C 1
ATOM 773 O O . ARG A 1 97 ? 1.453 -0.948 3.957 1.00 97.44 97 ARG A O 1
ATOM 780 N N . LEU A 1 98 ? 2.143 -3.076 4.184 1.00 96.94 98 LEU A N 1
ATOM 781 C CA . LEU A 1 98 ? 1.228 -3.393 5.283 1.00 96.94 98 LEU A CA 1
ATOM 782 C C . LEU A 1 98 ? 1.643 -2.661 6.565 1.00 96.94 98 LEU A C 1
ATOM 784 O O . LEU A 1 98 ? 0.771 -2.146 7.258 1.00 96.94 98 LEU A O 1
ATOM 788 N N . ASP A 1 99 ? 2.949 -2.532 6.832 1.00 97.44 99 ASP A N 1
ATOM 789 C CA . ASP A 1 99 ? 3.449 -1.713 7.948 1.00 97.44 99 ASP A CA 1
ATOM 790 C C . ASP A 1 99 ? 3.038 -0.245 7.786 1.00 97.44 99 ASP A C 1
ATOM 792 O O . ASP A 1 99 ? 2.537 0.366 8.726 1.00 97.44 99 ASP A O 1
ATOM 796 N N . LEU A 1 100 ? 3.196 0.319 6.583 1.00 97.25 100 LEU A N 1
ATOM 797 C CA . LEU A 1 100 ? 2.751 1.684 6.288 1.00 97.25 100 LEU A CA 1
ATOM 798 C C . LEU A 1 100 ? 1.234 1.830 6.439 1.00 97.25 100 LEU A C 1
ATOM 800 O O . LEU A 1 100 ? 0.766 2.815 6.997 1.00 97.25 100 LEU A O 1
ATOM 804 N N . TRP A 1 101 ? 0.445 0.860 5.985 1.00 95.12 101 TRP A N 1
ATOM 805 C CA . TRP A 1 101 ? -1.007 0.923 6.147 1.00 95.12 101 TRP A CA 1
ATOM 806 C C . TRP A 1 101 ? -1.420 1.014 7.625 1.00 95.12 101 TRP A C 1
ATOM 808 O O . TRP A 1 101 ? -2.270 1.828 7.991 1.00 95.12 101 TRP A O 1
ATOM 818 N N . GLU A 1 102 ? -0.791 0.212 8.484 1.00 94.31 102 GLU A N 1
ATOM 819 C CA . GLU A 1 102 ? -1.062 0.183 9.925 1.00 94.31 102 GLU A CA 1
ATOM 820 C C . GLU A 1 102 ? -0.597 1.454 10.661 1.00 94.31 102 GLU A C 1
ATOM 822 O O . GLU A 1 102 ? -1.146 1.781 11.711 1.00 94.31 102 GLU A O 1
ATOM 827 N N . GLN A 1 103 ? 0.326 2.239 10.090 1.00 94.56 103 GLN A N 1
ATOM 828 C CA . GLN A 1 103 ? 0.709 3.564 10.611 1.00 94.56 103 GLN A CA 1
ATOM 829 C C . GLN A 1 103 ? -0.383 4.637 10.432 1.00 94.56 103 GLN A C 1
ATOM 831 O O . GLN A 1 103 ? -0.192 5.798 10.807 1.00 94.56 103 GLN A O 1
ATOM 836 N N . GLY A 1 104 ? -1.529 4.284 9.846 1.00 89.94 104 GLY A N 1
ATOM 837 C CA . GLY A 1 104 ? -2.656 5.188 9.670 1.00 89.94 104 GLY A CA 1
ATOM 838 C C . GLY A 1 104 ? -2.398 6.229 8.581 1.00 89.94 104 GLY A C 1
ATOM 839 O O . GLY A 1 104 ? -1.860 5.926 7.520 1.00 89.94 104 GLY A O 1
ATOM 840 N N . GLU A 1 105 ? -2.818 7.470 8.817 1.00 87.19 105 GLU A N 1
ATOM 841 C CA . GLU A 1 105 ? -2.848 8.521 7.788 1.00 87.19 105 GLU A CA 1
ATOM 842 C C . GLU A 1 105 ? -1.471 8.825 7.180 1.00 87.19 105 GLU A C 1
ATOM 844 O O . GLU A 1 105 ? -1.331 8.887 5.959 1.00 87.19 105 GLU A O 1
ATOM 849 N N . LYS A 1 106 ? -0.425 8.932 8.009 1.00 89.94 106 LYS A N 1
ATOM 850 C CA . LYS A 1 106 ? 0.938 9.227 7.531 1.00 89.94 106 LYS A CA 1
ATOM 851 C C . LYS A 1 106 ? 1.464 8.144 6.588 1.00 89.94 106 LYS A C 1
ATOM 853 O O . LYS A 1 106 ? 2.084 8.437 5.562 1.00 89.94 106 LYS A O 1
ATOM 858 N N . GLY A 1 107 ? 1.202 6.886 6.925 1.00 93.19 107 GLY A N 1
ATOM 859 C CA . GLY A 1 107 ? 1.617 5.770 6.093 1.00 93.19 107 GLY A CA 1
ATOM 860 C C . GLY A 1 107 ? 0.771 5.641 4.824 1.00 93.19 107 GLY A C 1
ATOM 861 O O . GLY A 1 107 ? 1.328 5.383 3.759 1.00 93.19 107 GLY A O 1
ATOM 862 N N . ARG A 1 108 ? -0.536 5.943 4.879 1.00 92.50 108 ARG A N 1
ATOM 863 C CA . ARG A 1 108 ? -1.396 6.018 3.682 1.00 92.50 108 ARG A CA 1
ATOM 864 C C . ARG A 1 108 ? -0.944 7.084 2.687 1.00 92.50 108 ARG A C 1
ATOM 866 O O . ARG A 1 108 ? -0.857 6.789 1.497 1.00 92.50 108 ARG A O 1
ATOM 873 N N . GLU A 1 109 ? -0.579 8.280 3.144 1.00 92.12 109 GLU A N 1
ATOM 874 C CA . GLU A 1 109 ? -0.035 9.309 2.246 1.00 92.12 109 GLU A CA 1
ATOM 875 C C . GLU A 1 109 ? 1.280 8.841 1.600 1.00 92.12 109 GLU A C 1
ATOM 877 O O . GLU A 1 109 ? 1.483 9.005 0.396 1.00 92.12 109 GLU A O 1
ATOM 882 N N . THR A 1 110 ? 2.142 8.163 2.364 1.00 95.38 110 THR A N 1
ATOM 883 C CA . THR A 1 110 ? 3.380 7.568 1.831 1.00 95.38 110 THR A CA 1
ATOM 884 C C . THR A 1 110 ? 3.083 6.529 0.742 1.00 95.38 110 THR A C 1
ATOM 886 O O . THR A 1 110 ? 3.696 6.556 -0.330 1.00 95.38 110 THR A O 1
ATOM 889 N N . LEU A 1 111 ? 2.095 5.657 0.968 1.00 95.31 111 LEU A N 1
ATOM 890 C CA . LEU A 1 111 ? 1.643 4.665 -0.009 1.00 95.31 111 LEU A CA 1
ATOM 891 C C . LEU A 1 111 ? 1.080 5.316 -1.280 1.00 95.31 111 LEU A C 1
ATOM 893 O O . LEU A 1 111 ? 1.404 4.887 -2.388 1.00 95.31 111 LEU A O 1
ATOM 897 N N . LEU A 1 112 ? 0.288 6.383 -1.151 1.00 93.62 112 LEU A N 1
ATOM 898 C CA . LEU A 1 112 ? -0.252 7.132 -2.291 1.00 93.62 112 LEU A CA 1
ATOM 899 C C . LEU A 1 112 ? 0.858 7.785 -3.122 1.00 93.62 112 LEU A C 1
ATOM 901 O O . LEU A 1 112 ? 0.811 7.773 -4.357 1.00 93.62 112 LEU A O 1
ATOM 905 N N . GLN A 1 113 ? 1.889 8.324 -2.473 1.00 93.50 113 GLN A N 1
ATOM 906 C CA . GLN A 1 113 ? 3.054 8.876 -3.163 1.00 93.50 113 GLN A CA 1
ATOM 907 C C . GLN A 1 113 ? 3.835 7.795 -3.913 1.00 93.50 113 GLN A C 1
ATOM 909 O O . GLN A 1 113 ? 4.250 8.017 -5.057 1.00 93.50 113 GLN A O 1
ATOM 914 N N . GLU A 1 114 ? 4.022 6.622 -3.304 1.00 94.12 114 GLU A N 1
ATOM 915 C CA . GLU A 1 114 ? 4.640 5.467 -3.958 1.00 94.12 114 GLU A CA 1
ATOM 916 C C . GLU A 1 114 ? 3.822 5.030 -5.181 1.00 94.12 114 GLU A C 1
ATOM 918 O O . GLU A 1 114 ? 4.355 4.949 -6.292 1.00 94.12 114 GLU A O 1
ATOM 923 N N . ALA A 1 115 ? 2.512 4.849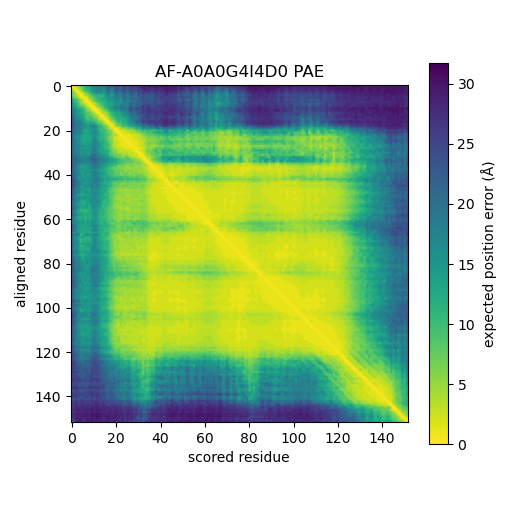 -5.011 1.00 92.75 115 ALA A N 1
ATOM 924 C CA . ALA A 1 115 ? 1.587 4.464 -6.068 1.00 92.75 115 ALA A CA 1
ATOM 925 C C . ALA A 1 115 ? 1.580 5.479 -7.226 1.00 92.75 115 ALA A C 1
ATOM 927 O O . ALA A 1 115 ? 1.614 5.094 -8.396 1.00 92.75 115 ALA A O 1
ATOM 928 N N . THR A 1 116 ? 1.666 6.777 -6.920 1.00 91.50 116 THR A N 1
ATOM 929 C CA . THR A 1 116 ? 1.804 7.857 -7.912 1.00 91.50 116 THR A CA 1
ATOM 930 C C . THR A 1 116 ? 3.113 7.759 -8.698 1.00 91.50 116 THR A C 1
ATOM 932 O O . THR A 1 116 ? 3.143 8.006 -9.907 1.00 91.50 116 THR A O 1
ATOM 935 N N . LYS A 1 117 ? 4.224 7.403 -8.042 1.00 91.50 117 LYS A N 1
ATOM 936 C CA . LYS A 1 117 ? 5.514 7.185 -8.720 1.00 91.50 117 LYS A CA 1
ATOM 937 C C . LYS A 1 117 ? 5.456 5.952 -9.626 1.00 91.50 117 LYS A C 1
ATOM 939 O O . LYS A 1 117 ? 5.965 6.011 -10.744 1.00 91.50 117 LYS A O 1
ATOM 944 N N . ILE A 1 118 ? 4.830 4.864 -9.174 1.00 90.38 118 ILE A N 1
ATOM 945 C CA . ILE A 1 118 ? 4.646 3.634 -9.962 1.00 90.38 118 ILE A CA 1
ATOM 946 C C . ILE A 1 118 ? 3.770 3.907 -11.188 1.00 90.38 118 ILE A C 1
ATOM 948 O O . ILE A 1 118 ? 4.166 3.577 -12.303 1.00 90.38 118 ILE A O 1
ATOM 952 N N . SER A 1 119 ? 2.634 4.575 -10.994 1.00 86.62 119 SER A N 1
ATOM 953 C CA . SER A 1 119 ? 1.699 4.977 -12.050 1.00 86.62 119 SER A CA 1
ATOM 954 C C . SER A 1 119 ? 2.383 5.790 -13.151 1.00 86.62 119 SER A C 1
ATOM 956 O O . SER A 1 119 ? 2.336 5.415 -14.320 1.00 86.62 119 SER A O 1
ATOM 958 N N . ARG A 1 120 ? 3.122 6.848 -12.783 1.00 86.38 120 ARG A N 1
ATOM 959 C CA . ARG A 1 120 ? 3.861 7.678 -13.750 1.00 86.38 120 ARG A CA 1
ATOM 960 C C . ARG A 1 120 ? 4.858 6.870 -14.582 1.00 86.38 120 ARG A C 1
ATOM 962 O O . ARG A 1 120 ? 4.996 7.111 -15.777 1.00 86.38 120 ARG A O 1
ATOM 969 N N . ARG A 1 121 ? 5.544 5.909 -13.958 1.00 82.88 121 ARG A N 1
ATOM 970 C CA . ARG A 1 121 ? 6.495 5.019 -14.645 1.00 82.88 121 ARG A CA 1
ATOM 971 C C . ARG A 1 121 ? 5.790 4.032 -15.573 1.00 82.88 121 ARG A C 1
ATOM 973 O O . ARG A 1 121 ? 6.295 3.766 -16.656 1.00 82.88 121 ARG A O 1
ATOM 980 N N . ALA A 1 122 ? 4.653 3.483 -15.152 1.00 78.88 122 ALA A N 1
ATOM 981 C CA . ALA A 1 122 ? 3.858 2.585 -15.983 1.00 78.88 122 ALA A CA 1
ATOM 982 C C . ALA A 1 122 ? 3.342 3.321 -17.229 1.00 78.88 122 ALA A C 1
ATOM 984 O O . ALA A 1 122 ? 3.520 2.838 -18.347 1.00 78.88 122 ALA A O 1
ATOM 985 N N . HIS A 1 123 ? 2.830 4.541 -17.045 1.00 79.38 123 HIS A N 1
ATOM 986 C CA . HIS A 1 123 ? 2.350 5.395 -18.131 1.00 79.38 123 HIS A CA 1
ATOM 987 C C . HIS A 1 123 ? 3.446 5.739 -19.146 1.00 79.38 123 HIS A C 1
ATOM 989 O O . HIS A 1 123 ? 3.232 5.645 -20.354 1.00 79.38 123 HIS A O 1
ATOM 995 N N . SER A 1 124 ? 4.653 6.085 -18.679 1.00 75.06 124 SER A N 1
ATOM 996 C CA . SER A 1 124 ? 5.774 6.359 -19.587 1.00 75.06 124 SER A CA 1
ATOM 997 C C . SER A 1 124 ? 6.232 5.111 -20.344 1.00 75.06 124 SER A C 1
ATOM 999 O O . SER A 1 124 ? 6.548 5.200 -21.529 1.00 75.06 124 SER A O 1
ATOM 1001 N N . SER A 1 125 ? 6.224 3.939 -19.697 1.00 70.00 125 SER A N 1
ATOM 1002 C CA . SER A 1 125 ? 6.542 2.678 -20.373 1.00 70.00 125 SER A CA 1
ATOM 1003 C C . SER A 1 125 ? 5.492 2.271 -21.412 1.00 70.00 125 SER A C 1
ATOM 1005 O O . SER A 1 125 ? 5.876 1.790 -22.474 1.00 70.00 125 SER A O 1
ATOM 1007 N N . SER A 1 126 ? 4.202 2.519 -21.150 1.00 70.00 126 SER A N 1
ATOM 1008 C CA . SER A 1 126 ? 3.114 2.228 -22.096 1.00 70.00 126 SER A CA 1
ATOM 1009 C C . SER A 1 126 ? 3.257 3.053 -23.370 1.00 70.00 126 SER A C 1
ATOM 1011 O O . SER A 1 126 ? 3.321 2.495 -24.461 1.00 70.00 126 SER A O 1
ATOM 1013 N N . ARG A 1 127 ? 3.429 4.377 -23.231 1.00 72.19 127 ARG A N 1
ATOM 1014 C CA . ARG A 1 127 ? 3.627 5.280 -24.377 1.00 72.19 127 ARG A CA 1
ATOM 1015 C C . ARG A 1 127 ? 4.831 4.893 -25.227 1.00 72.19 127 ARG A C 1
ATOM 1017 O O . ARG A 1 127 ? 4.770 4.961 -26.448 1.00 72.19 127 ARG A O 1
ATOM 1024 N N . ARG A 1 128 ? 5.929 4.475 -24.590 1.00 69.56 128 ARG A N 1
ATOM 1025 C CA . ARG A 1 128 ? 7.114 4.006 -25.315 1.00 69.56 128 ARG A CA 1
ATOM 1026 C C . ARG A 1 128 ? 6.817 2.733 -26.113 1.00 69.56 128 ARG A C 1
ATOM 1028 O O . ARG A 1 128 ? 7.180 2.667 -27.281 1.00 69.56 128 ARG A O 1
ATOM 1035 N N . GLY A 1 129 ? 6.138 1.762 -25.502 1.00 66.56 129 GLY A N 1
ATOM 1036 C CA . GLY A 1 129 ? 5.744 0.523 -26.176 1.00 66.56 129 GLY A CA 1
ATOM 1037 C C . GLY A 1 129 ? 4.798 0.759 -27.357 1.00 66.56 129 GLY A C 1
ATOM 1038 O O . GLY A 1 129 ? 4.966 0.134 -28.401 1.00 66.56 129 GLY A O 1
ATOM 1039 N N . GLU A 1 130 ? 3.851 1.691 -27.231 1.00 71.69 130 GLU A N 1
ATOM 1040 C CA . GLU A 1 130 ? 2.956 2.095 -28.324 1.00 71.69 130 GLU A CA 1
ATOM 1041 C C . GLU A 1 130 ? 3.724 2.717 -29.495 1.00 71.69 130 GLU A C 1
ATOM 1043 O O . GLU A 1 130 ? 3.517 2.312 -30.640 1.00 71.69 130 GLU A O 1
ATOM 1048 N N . SER A 1 131 ? 4.653 3.640 -29.223 1.00 70.19 131 SER A N 1
ATOM 1049 C CA . SER A 1 131 ? 5.496 4.244 -30.261 1.00 70.19 131 SER A CA 1
ATOM 1050 C C . SER A 1 131 ? 6.375 3.212 -30.970 1.00 70.19 131 SER A C 1
ATOM 1052 O O . SER A 1 131 ? 6.433 3.197 -32.197 1.00 70.19 131 SER A O 1
ATOM 1054 N N . GLU A 1 132 ? 7.026 2.315 -30.222 1.00 72.94 132 GLU A N 1
ATOM 1055 C CA . GLU A 1 132 ? 7.867 1.252 -30.794 1.00 72.94 132 GLU A CA 1
ATOM 1056 C C . GLU A 1 132 ? 7.039 0.251 -31.621 1.00 72.94 132 GLU A C 1
ATOM 1058 O O . GLU A 1 132 ? 7.470 -0.182 -32.689 1.00 72.94 132 GLU A O 1
ATOM 1063 N N . SER A 1 133 ? 5.826 -0.086 -31.172 1.00 74.69 133 SER A N 1
ATOM 1064 C CA . SER A 1 133 ? 4.916 -0.985 -31.900 1.00 74.69 133 SER A CA 1
ATOM 1065 C C . SER A 1 133 ? 4.398 -0.350 -33.188 1.00 74.69 133 SER A C 1
ATOM 1067 O O . SER A 1 133 ? 4.302 -1.022 -34.214 1.00 74.69 133 SER A O 1
ATOM 1069 N N . ARG A 1 134 ? 4.092 0.951 -33.149 1.00 75.69 134 ARG A N 1
ATOM 1070 C CA . ARG A 1 134 ? 3.670 1.715 -34.322 1.00 75.69 134 ARG A CA 1
ATOM 1071 C C . ARG A 1 134 ? 4.792 1.815 -35.353 1.00 75.69 134 ARG A C 1
ATOM 1073 O O . ARG A 1 134 ? 4.546 1.521 -36.514 1.00 75.69 134 ARG A O 1
ATOM 1080 N N . SER A 1 135 ? 6.014 2.114 -34.911 1.00 78.44 135 SER A N 1
ATOM 1081 C CA . SER A 1 135 ? 7.195 2.147 -35.781 1.00 78.44 135 SER A CA 1
ATOM 1082 C C . SER A 1 135 ? 7.428 0.799 -36.468 1.00 78.44 135 SER A C 1
ATOM 1084 O O . SER A 1 135 ? 7.597 0.752 -37.680 1.00 78.44 135 SER A O 1
ATOM 1086 N N . LYS A 1 136 ? 7.366 -0.315 -35.723 1.00 78.69 136 LYS A N 1
ATOM 1087 C CA . LYS A 1 136 ? 7.516 -1.664 -36.300 1.00 78.69 136 LYS A CA 1
ATOM 1088 C C . LYS A 1 136 ? 6.420 -2.002 -37.303 1.00 78.69 136 LYS A C 1
ATOM 1090 O O . LYS A 1 136 ? 6.683 -2.661 -38.301 1.00 78.69 136 LYS A O 1
ATOM 1095 N N . ARG A 1 137 ? 5.183 -1.578 -37.038 1.00 81.56 137 ARG A N 1
ATOM 1096 C CA . ARG A 1 137 ? 4.069 -1.778 -37.965 1.00 81.56 137 ARG A CA 1
ATOM 1097 C C . ARG A 1 137 ? 4.272 -0.985 -39.257 1.00 81.56 137 ARG A C 1
ATOM 1099 O O . ARG A 1 137 ? 4.096 -1.553 -40.325 1.00 81.56 137 ARG A O 1
ATOM 1106 N N . GLU A 1 138 ? 4.696 0.272 -39.155 1.00 80.25 138 GLU A N 1
ATOM 1107 C CA . GLU A 1 138 ? 5.011 1.125 -40.309 1.00 80.25 138 GLU A CA 1
ATOM 1108 C C . GLU A 1 138 ? 6.196 0.561 -41.123 1.00 80.25 138 GLU A C 1
ATOM 1110 O O . GLU A 1 138 ? 6.156 0.562 -42.351 1.00 80.25 138 GLU A O 1
ATOM 1115 N N . GLU A 1 139 ? 7.221 -0.002 -40.471 1.00 81.75 139 GLU A N 1
ATOM 1116 C CA . GLU A 1 139 ? 8.324 -0.709 -41.147 1.00 81.75 139 GLU A CA 1
ATOM 1117 C C . GLU A 1 139 ? 7.856 -1.973 -41.885 1.00 81.75 139 GLU A C 1
ATOM 1119 O O . GLU A 1 139 ? 8.252 -2.197 -43.029 1.00 81.75 139 GLU A O 1
ATOM 1124 N N . LEU A 1 140 ? 6.994 -2.785 -41.262 1.00 80.81 140 LEU A N 1
ATOM 1125 C CA . LEU A 1 140 ? 6.432 -3.990 -41.882 1.00 80.81 140 LEU A CA 1
ATOM 1126 C C . LEU A 1 140 ? 5.510 -3.656 -43.064 1.00 80.81 140 LEU A C 1
ATOM 1128 O O . LEU A 1 140 ? 5.568 -4.331 -44.089 1.00 80.81 140 LEU A O 1
ATOM 1132 N N . GLU A 1 141 ? 4.690 -2.610 -42.946 1.00 79.69 141 GLU A N 1
ATOM 1133 C CA . GLU A 1 141 ? 3.810 -2.140 -44.024 1.00 79.69 141 GLU A CA 1
ATOM 1134 C C . GLU A 1 141 ? 4.629 -1.618 -45.221 1.00 79.69 141 GLU A C 1
ATOM 1136 O O . GLU A 1 141 ? 4.322 -1.963 -46.365 1.00 79.69 141 GLU A O 1
ATOM 1141 N N . LYS A 1 142 ? 5.738 -0.898 -44.972 1.00 79.06 142 LYS A N 1
ATOM 1142 C CA . LYS A 1 142 ? 6.691 -0.482 -46.019 1.00 79.06 142 LYS A CA 1
ATOM 1143 C C . LYS A 1 142 ? 7.405 -1.663 -46.674 1.00 79.06 142 LYS A C 1
ATOM 1145 O O . LYS A 1 142 ? 7.516 -1.696 -47.897 1.00 79.06 142 LYS A O 1
ATOM 1150 N N . ALA A 1 143 ? 7.867 -2.637 -45.889 1.00 80.62 143 ALA A N 1
ATOM 1151 C CA . ALA A 1 143 ? 8.537 -3.832 -46.409 1.00 80.62 143 ALA A CA 1
ATOM 1152 C C . ALA A 1 143 ? 7.601 -4.717 -47.255 1.00 80.62 143 ALA A C 1
ATOM 1154 O O . ALA A 1 143 ? 8.056 -5.379 -48.184 1.00 80.62 143 ALA A O 1
ATOM 1155 N N . ALA A 1 144 ? 6.298 -4.705 -46.961 1.00 82.62 144 ALA A N 1
ATOM 1156 C CA . ALA A 1 144 ? 5.273 -5.427 -47.711 1.00 82.62 144 ALA A CA 1
ATOM 1157 C C . ALA A 1 144 ? 4.777 -4.689 -48.974 1.00 82.62 144 ALA A C 1
ATOM 1159 O O . ALA A 1 144 ? 3.942 -5.230 -49.697 1.00 82.62 144 ALA A O 1
ATOM 1160 N N . GLY A 1 145 ? 5.255 -3.467 -49.246 1.00 76.00 145 GLY A N 1
ATOM 1161 C CA . GLY A 1 145 ? 4.843 -2.676 -50.413 1.00 76.00 145 GLY A CA 1
ATOM 1162 C C . GLY A 1 145 ? 3.385 -2.199 -50.374 1.00 76.00 145 GLY A C 1
ATOM 1163 O O . GLY A 1 145 ? 2.816 -1.886 -51.419 1.00 76.00 145 GLY A O 1
ATOM 1164 N N . LEU A 1 146 ? 2.763 -2.157 -49.190 1.00 68.19 146 LEU A N 1
ATOM 1165 C CA . LEU A 1 146 ? 1.388 -1.684 -49.026 1.00 68.19 146 LEU A CA 1
ATOM 1166 C C . LEU A 1 146 ? 1.347 -0.146 -49.114 1.00 68.19 146 LEU A C 1
ATOM 1168 O O . LEU A 1 146 ? 2.194 0.518 -48.512 1.00 68.19 146 LEU A O 1
ATOM 1172 N N . PRO A 1 147 ? 0.380 0.452 -49.840 1.00 65.56 147 PRO A N 1
ATOM 1173 C CA . PRO A 1 147 ? 0.250 1.904 -49.900 1.00 65.56 147 PRO A CA 1
ATOM 1174 C C . PRO A 1 147 ? -0.078 2.461 -48.509 1.00 65.56 147 PRO A C 1
ATOM 1176 O O . PRO A 1 147 ? -0.942 1.922 -47.815 1.00 65.56 147 PRO A O 1
ATOM 1179 N N . GLU A 1 148 ? 0.595 3.546 -48.103 1.00 60.75 148 GLU A N 1
ATOM 1180 C CA . GLU A 1 148 ? 0.300 4.210 -46.830 1.00 60.75 148 GLU A CA 1
ATOM 1181 C C . GLU A 1 148 ? -1.172 4.635 -46.800 1.00 60.75 148 GLU A C 1
ATOM 1183 O O . GLU A 1 148 ? -1.619 5.494 -47.568 1.00 60.75 148 GLU A O 1
ATOM 1188 N N . ILE A 1 149 ? -1.940 4.027 -45.896 1.00 61.53 149 ILE A N 1
ATOM 1189 C CA . ILE A 1 149 ? -3.330 4.402 -45.661 1.00 61.53 149 ILE A CA 1
ATOM 1190 C C . ILE A 1 149 ? -3.304 5.783 -45.002 1.00 61.53 149 ILE A C 1
ATOM 1192 O O . ILE A 1 149 ? -3.068 5.912 -43.797 1.00 61.53 149 ILE A O 1
ATOM 1196 N N . ARG A 1 150 ? -3.532 6.832 -45.802 1.00 52.09 150 ARG A N 1
ATOM 1197 C CA . ARG A 1 150 ? -3.763 8.188 -45.294 1.00 52.09 150 ARG A CA 1
ATOM 1198 C C . ARG A 1 150 ? -4.938 8.138 -44.323 1.00 52.09 150 ARG A C 1
ATOM 1200 O O . ARG A 1 150 ? -6.063 7.832 -44.709 1.00 52.09 150 ARG A O 1
ATOM 1207 N N . LYS A 1 151 ? -4.656 8.420 -43.052 1.00 56.31 151 LYS A N 1
ATOM 1208 C CA . LYS A 1 151 ? -5.690 8.617 -42.037 1.00 56.31 151 LYS A CA 1
ATOM 1209 C C . LYS A 1 151 ? -6.398 9.936 -42.354 1.00 56.31 151 LYS A C 1
ATOM 1211 O O . LYS A 1 151 ? -5.735 10.973 -42.361 1.00 56.31 151 LYS A O 1
ATOM 1216 N N . PHE A 1 152 ? -7.685 9.849 -42.686 1.00 42.34 152 PHE A N 1
ATOM 1217 C CA . PHE A 1 152 ? -8.602 10.988 -42.775 1.00 42.34 152 PHE A CA 1
ATOM 1218 C C . PHE A 1 152 ? -8.980 11.479 -41.377 1.00 42.34 152 PHE A C 1
ATOM 1220 O O . PHE A 1 152 ? -9.056 10.625 -40.461 1.00 42.34 152 PHE A O 1
#

Sequence (152 aa):
MEAAYGAPREPGGKPPLAQGRWEREWRRAQHLHPSGQYAFPKRGTGRRLVRLTQSLIAGIRSGDNLSEALLLMLDLTLRRDPRIKKAKKVRETIESRLDLWEQGEKGRETLLQEATKISRRAHSSSRRGESESRSKREELEKAAGLPEIRKF